Protein AF-A0A954USF1-F1 (afdb_monomer_lite)

pLDDT: mean 81.28, std 15.37, range [49.56, 95.69]

Radius of gyration: 21.19 Å; chains: 1; bounding box: 37×37×54 Å

Sequence (63 aa):
MNAMLLVFGMPGPTEMLIVLFICLLLFGGSRLPSLMRNLGASAREFQKGVRDGTDDDDAGKLE

Secondary structure (DSSP, 8-state):
-HHHHHHHHSPPHHHHHHHHHHHHHHH-TTHHHHHHHHHHHHHHHHHHHHHHHHHTTTTTS--

Structure (mmCIF, N/CA/C/O backbone):
data_AF-A0A954USF1-F1
#
_entry.id   AF-A0A954USF1-F1
#
loop_
_atom_site.group_PDB
_atom_site.id
_atom_site.type_symbol
_atom_site.label_atom_id
_atom_site.label_alt_id
_atom_site.label_comp_id
_atom_site.label_asym_id
_atom_site.label_entity_id
_atom_site.label_seq_id
_atom_site.pdbx_PDB_ins_code
_atom_site.Cartn_x
_atom_site.Cartn_y
_atom_site.Cartn_z
_atom_site.occupancy
_atom_site.B_iso_or_equiv
_atom_s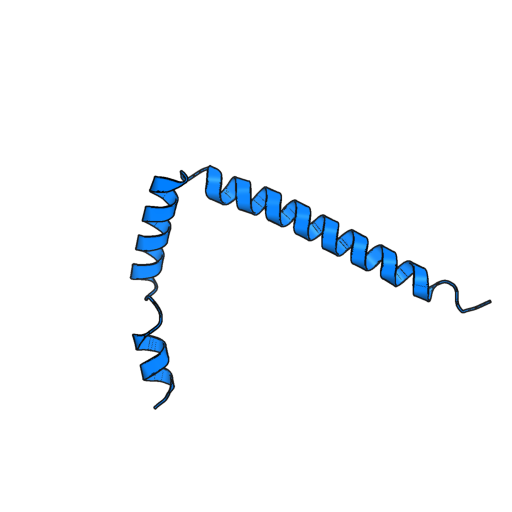ite.auth_seq_id
_atom_site.auth_comp_id
_atom_site.auth_asym_id
_atom_site.auth_atom_id
_atom_site.pdbx_PDB_model_num
ATOM 1 N N . MET A 1 1 ? 15.616 -28.121 -6.097 1.00 53.09 1 MET A N 1
ATOM 2 C CA . MET A 1 1 ? 15.074 -27.990 -7.470 1.00 53.09 1 MET A CA 1
ATOM 3 C C . MET A 1 1 ? 13.698 -27.311 -7.544 1.00 53.09 1 MET A C 1
ATOM 5 O O . MET A 1 1 ? 13.393 -26.776 -8.595 1.00 53.09 1 MET A O 1
ATOM 9 N N . ASN A 1 2 ? 12.917 -27.205 -6.456 1.00 52.12 2 ASN A N 1
ATOM 10 C CA . ASN A 1 2 ? 11.612 -26.509 -6.482 1.00 52.12 2 ASN A CA 1
ATOM 11 C C . ASN A 1 2 ? 11.694 -24.973 -6.326 1.00 52.12 2 ASN A C 1
ATOM 13 O O . ASN A 1 2 ? 10.799 -24.264 -6.765 1.00 52.12 2 ASN A O 1
ATOM 17 N N . ALA A 1 3 ? 12.775 -24.437 -5.744 1.00 58.00 3 ALA A N 1
ATOM 18 C CA . ALA A 1 3 ? 12.924 -22.993 -5.510 1.00 58.00 3 ALA A CA 1
ATOM 19 C C . ALA A 1 3 ? 13.166 -22.176 -6.796 1.00 58.00 3 ALA A C 1
ATOM 21 O O . ALA A 1 3 ? 12.715 -21.042 -6.899 1.00 58.00 3 ALA A O 1
ATOM 22 N N . MET A 1 4 ? 13.830 -22.759 -7.800 1.00 56.75 4 MET A N 1
ATOM 23 C CA . MET A 1 4 ? 14.112 -22.081 -9.072 1.00 56.75 4 MET A CA 1
ATOM 24 C C . MET A 1 4 ? 12.856 -21.958 -9.952 1.00 56.75 4 MET A C 1
ATOM 26 O O . MET A 1 4 ? 12.702 -20.973 -10.662 1.00 56.75 4 MET A O 1
ATOM 30 N N . LEU A 1 5 ? 11.920 -22.910 -9.840 1.00 58.06 5 LEU A N 1
ATOM 31 C CA . LEU A 1 5 ? 10.606 -22.858 -10.493 1.00 58.06 5 LEU A CA 1
ATOM 32 C C . LEU A 1 5 ? 9.673 -21.814 -9.858 1.00 58.06 5 LEU A C 1
ATOM 34 O O . LEU A 1 5 ? 8.948 -21.137 -10.578 1.00 58.06 5 LEU A O 1
ATOM 38 N N . LEU A 1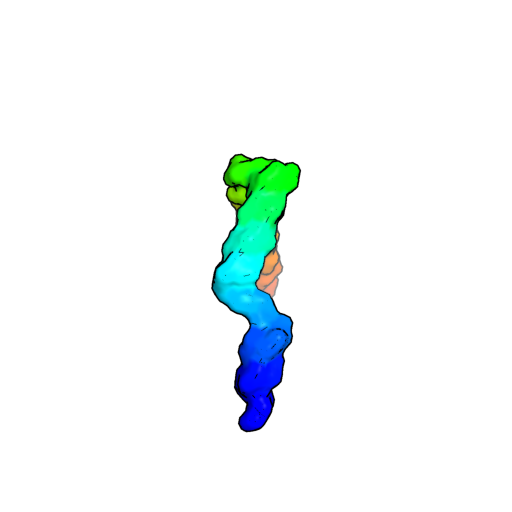 6 ? 9.727 -21.637 -8.531 1.00 60.22 6 LEU A N 1
ATOM 39 C CA . LEU A 1 6 ? 8.962 -20.587 -7.843 1.00 60.22 6 LEU A CA 1
ATOM 40 C C . LEU A 1 6 ? 9.445 -19.178 -8.218 1.00 60.22 6 LEU A C 1
ATOM 42 O O . LEU A 1 6 ? 8.629 -18.276 -8.374 1.00 60.22 6 LEU A O 1
ATOM 46 N N . VAL A 1 7 ? 10.752 -19.000 -8.431 1.00 61.53 7 VAL A N 1
ATOM 47 C CA . VAL A 1 7 ? 11.332 -17.720 -8.871 1.00 61.53 7 VAL A CA 1
ATOM 48 C C . VAL A 1 7 ? 10.980 -17.385 -10.326 1.00 61.53 7 VAL A C 1
ATOM 50 O O . VAL A 1 7 ? 10.792 -16.217 -10.636 1.00 61.53 7 VAL A O 1
ATOM 53 N N . PHE A 1 8 ? 10.841 -18.378 -11.210 1.00 64.25 8 PHE A N 1
ATOM 54 C CA . PHE A 1 8 ? 10.471 -18.148 -12.616 1.00 64.25 8 PHE A CA 1
ATOM 55 C C . PHE A 1 8 ? 8.969 -17.893 -12.845 1.00 64.25 8 PHE A C 1
ATOM 57 O O . PHE A 1 8 ? 8.598 -17.406 -13.909 1.00 64.25 8 PHE A O 1
ATOM 64 N N . GLY A 1 9 ? 8.106 -18.237 -11.881 1.00 69.06 9 GLY A N 1
ATOM 65 C CA . GLY A 1 9 ? 6.653 -18.033 -11.966 1.00 69.06 9 GLY A CA 1
ATOM 66 C C . GLY A 1 9 ? 6.121 -16.839 -11.168 1.00 69.06 9 GLY A C 1
ATOM 67 O O . GLY A 1 9 ? 4.980 -16.429 -11.379 1.00 69.06 9 GLY A O 1
ATOM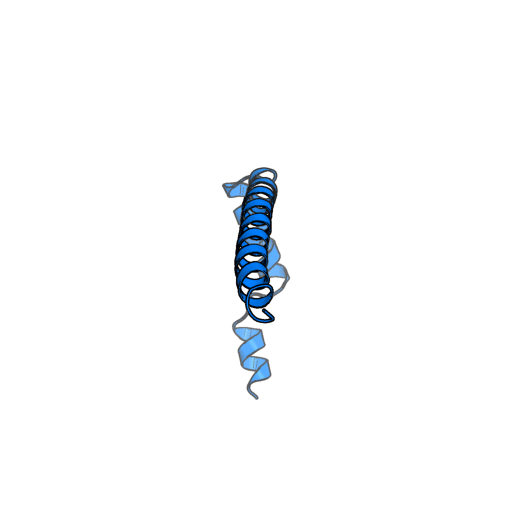 68 N N . MET A 1 10 ? 6.914 -16.280 -10.251 1.00 77.56 10 MET A N 1
ATOM 69 C CA . MET A 1 10 ? 6.545 -15.065 -9.529 1.00 77.56 10 MET A CA 1
ATOM 70 C C . MET A 1 10 ? 7.010 -13.838 -10.319 1.00 77.56 10 MET A C 1
ATOM 72 O O . MET A 1 10 ? 8.190 -13.771 -10.663 1.00 77.56 10 MET A O 1
ATOM 76 N N . PRO A 1 11 ? 6.130 -12.854 -10.587 1.00 79.56 11 PRO A N 1
ATOM 77 C CA . PRO A 1 11 ? 6.567 -11.589 -11.159 1.00 79.56 11 PRO A CA 1
ATOM 78 C C . PRO A 1 11 ? 7.621 -10.981 -10.234 1.00 79.56 11 PRO A C 1
ATOM 80 O O . PRO A 1 11 ? 7.404 -10.866 -9.021 1.00 79.56 11 PRO A O 1
ATOM 83 N N . GLY A 1 12 ? 8.771 -10.636 -10.808 1.00 86.06 12 GLY A N 1
ATOM 84 C CA . GLY A 1 12 ? 9.863 -10.022 -10.074 1.00 86.06 12 GLY A CA 1
ATOM 85 C C . GLY A 1 12 ? 9.454 -8.685 -9.445 1.00 86.06 12 GLY A C 1
ATOM 86 O O . GLY A 1 12 ? 8.392 -8.126 -9.744 1.00 86.06 12 GLY A O 1
ATOM 87 N N . PRO A 1 13 ? 10.298 -8.128 -8.560 1.00 87.44 13 PRO A N 1
ATOM 88 C CA . PRO A 1 13 ? 10.017 -6.843 -7.923 1.00 87.44 13 PRO A CA 1
ATOM 89 C C . PRO A 1 13 ? 9.829 -5.721 -8.955 1.00 87.44 13 PRO A C 1
ATOM 91 O O . PRO A 1 13 ? 9.014 -4.824 -8.746 1.00 87.44 13 PRO A O 1
ATOM 94 N N . THR A 1 14 ? 10.533 -5.791 -10.088 1.00 89.50 14 THR A N 1
ATOM 95 C CA . THR A 1 14 ? 10.400 -4.836 -11.191 1.00 89.50 14 THR A CA 1
ATOM 96 C C . THR A 1 14 ? 9.053 -4.973 -11.898 1.00 89.50 14 THR A C 1
ATOM 98 O O . THR A 1 14 ? 8.368 -3.967 -12.082 1.00 89.50 14 THR A O 1
ATOM 101 N N . GLU A 1 15 ? 8.621 -6.188 -12.244 1.00 89.44 15 GLU A N 1
ATOM 102 C CA . GLU A 1 15 ? 7.304 -6.421 -12.845 1.00 89.44 15 GLU A CA 1
ATOM 103 C C . GLU A 1 15 ? 6.166 -6.021 -11.900 1.00 89.44 15 GLU A C 1
ATOM 105 O O . GLU A 1 15 ? 5.220 -5.362 -12.335 1.00 89.44 15 GLU A O 1
ATOM 110 N N . MET A 1 16 ? 6.272 -6.327 -10.601 1.00 91.25 16 MET A N 1
ATOM 111 C CA . MET A 1 16 ? 5.303 -5.862 -9.601 1.00 91.25 16 MET A CA 1
ATOM 112 C C . MET A 1 16 ? 5.214 -4.333 -9.545 1.00 91.25 16 MET A C 1
ATOM 114 O O . MET A 1 16 ? 4.114 -3.793 -9.432 1.00 91.25 16 MET A O 1
ATOM 118 N N . LEU A 1 17 ? 6.343 -3.626 -9.647 1.00 93.06 17 LEU A N 1
ATOM 119 C CA . LEU A 1 17 ? 6.371 -2.162 -9.646 1.00 93.06 17 LEU A CA 1
ATOM 120 C C . LEU A 1 17 ? 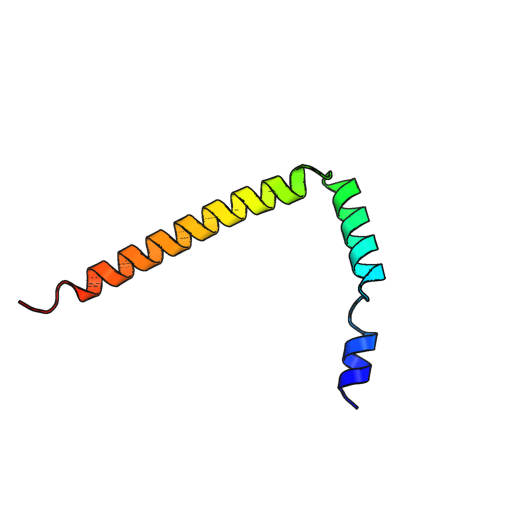5.702 -1.595 -10.907 1.00 93.06 17 LEU A C 1
ATOM 122 O O . LEU A 1 17 ? 4.926 -0.647 -10.810 1.00 93.06 17 LEU A O 1
ATOM 126 N N . ILE A 1 18 ? 5.924 -2.211 -12.071 1.00 94.19 18 ILE A N 1
ATOM 127 C CA . ILE A 1 18 ? 5.255 -1.832 -13.326 1.00 94.19 18 ILE A CA 1
ATOM 128 C C . ILE A 1 18 ? 3.740 -2.055 -13.224 1.00 94.19 18 ILE A C 1
ATOM 130 O O . ILE A 1 18 ? 2.965 -1.163 -13.571 1.00 94.19 18 ILE A O 1
ATOM 134 N N . VAL A 1 19 ? 3.298 -3.204 -12.704 1.00 92.88 19 VAL A N 1
ATOM 135 C CA . VAL A 1 19 ? 1.868 -3.488 -12.489 1.00 92.88 19 VAL A CA 1
ATOM 136 C C . VAL A 1 19 ? 1.261 -2.491 -11.504 1.00 92.88 19 VAL A C 1
ATOM 138 O O . VAL A 1 19 ? 0.197 -1.933 -11.771 1.00 92.88 19 VAL A O 1
ATOM 141 N N . LEU A 1 20 ? 1.952 -2.205 -10.397 1.00 92.44 20 LEU A N 1
ATOM 142 C CA . LEU A 1 20 ? 1.537 -1.192 -9.430 1.00 92.44 20 LEU A CA 1
ATOM 143 C C . LEU A 1 20 ? 1.410 0.185 -10.090 1.00 92.44 20 LEU A C 1
ATOM 145 O O . LEU A 1 20 ? 0.436 0.889 -9.837 1.00 92.44 20 LEU A O 1
ATOM 149 N N . PH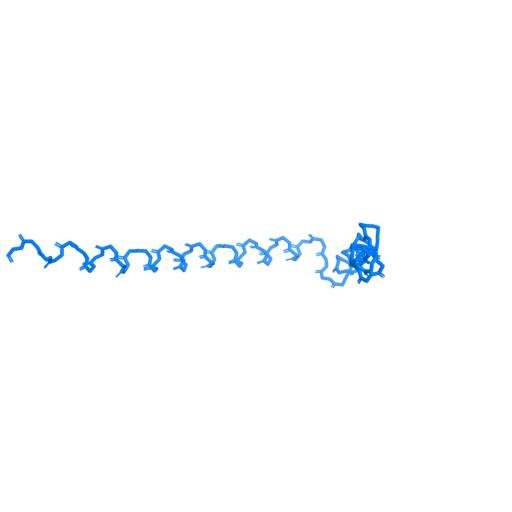E A 1 21 ? 2.351 0.554 -10.956 1.00 94.38 21 PHE A N 1
ATOM 150 C CA . PHE A 1 21 ? 2.316 1.815 -11.687 1.00 94.38 21 PHE A CA 1
ATOM 151 C C . PHE A 1 21 ? 1.107 1.894 -12.629 1.00 94.38 21 PHE A C 1
ATOM 153 O O . PHE A 1 21 ? 0.390 2.892 -12.612 1.00 94.38 21 PHE A O 1
ATOM 160 N N . ILE A 1 22 ? 0.811 0.827 -13.378 1.00 94.75 22 ILE A N 1
ATOM 161 C CA . ILE A 1 22 ? -0.387 0.745 -14.231 1.00 94.75 22 ILE A CA 1
ATOM 162 C C . ILE A 1 22 ? -1.661 0.856 -13.383 1.00 94.75 22 ILE A C 1
ATOM 164 O O . ILE A 1 22 ? -2.551 1.641 -13.711 1.00 94.75 22 ILE A O 1
ATOM 168 N N . CYS A 1 23 ? -1.742 0.141 -12.259 1.00 93.19 23 CYS A N 1
ATOM 169 C CA . CYS A 1 23 ? -2.853 0.270 -11.315 1.00 93.19 23 CYS A CA 1
ATOM 170 C C . CYS A 1 23 ? -2.991 1.710 -10.796 1.00 93.19 23 CYS A C 1
ATOM 172 O O . CYS A 1 23 ? -4.100 2.233 -10.725 1.00 93.19 23 CYS A O 1
ATOM 174 N N . LEU A 1 24 ? -1.884 2.386 -10.481 1.00 93.31 24 LEU A N 1
ATOM 175 C CA . LEU A 1 24 ? -1.884 3.791 -10.070 1.00 93.31 24 LEU A CA 1
ATOM 176 C C . LEU A 1 24 ? -2.359 4.734 -11.180 1.00 93.31 24 LEU A C 1
ATOM 178 O O . LEU A 1 24 ? -3.006 5.727 -10.864 1.00 93.31 24 LEU A O 1
ATOM 182 N N . LEU A 1 25 ? -2.074 4.445 -12.451 1.00 94.00 25 LEU A N 1
ATOM 183 C CA . LEU A 1 25 ? -2.583 5.231 -13.580 1.00 94.00 25 LEU A CA 1
ATOM 184 C C . LEU A 1 25 ? -4.091 5.033 -13.787 1.00 94.00 25 LEU A C 1
ATOM 186 O O . LEU A 1 25 ? -4.798 6.004 -14.045 1.00 94.00 25 LEU A O 1
ATOM 190 N N . LEU A 1 26 ? -4.593 3.803 -13.639 1.00 93.94 26 LEU A N 1
ATOM 191 C CA . LEU A 1 26 ? -6.017 3.486 -13.811 1.00 93.94 26 LEU A CA 1
ATOM 192 C C . LEU A 1 26 ? -6.879 3.982 -12.643 1.00 93.94 26 LEU A C 1
ATOM 194 O O . LEU A 1 26 ? -7.944 4.561 -12.847 1.00 93.94 26 LEU A O 1
ATOM 198 N N . PHE A 1 27 ? -6.430 3.746 -11.410 1.00 91.19 27 PHE A N 1
ATOM 199 C CA . PHE A 1 27 ? -7.174 4.105 -10.202 1.00 91.19 27 PHE A CA 1
ATOM 200 C C . PHE A 1 27 ? -6.834 5.510 -9.686 1.00 91.19 27 PHE A C 1
ATOM 202 O O . PHE A 1 27 ? -7.642 6.116 -8.980 1.00 91.19 27 PHE A O 1
ATOM 209 N N . GLY A 1 28 ? -5.667 6.046 -10.039 1.00 86.56 28 GLY A N 1
ATOM 210 C CA . GLY A 1 28 ? -5.114 7.279 -9.484 1.00 86.56 28 GLY A CA 1
ATOM 211 C C . GLY A 1 28 ? -4.361 7.039 -8.170 1.00 86.56 28 GLY A C 1
ATOM 212 O O . GLY A 1 28 ? -4.776 6.244 -7.322 1.00 86.56 28 GLY A O 1
ATOM 213 N N . GLY A 1 29 ? -3.275 7.791 -7.951 1.00 86.50 29 GLY A N 1
ATOM 214 C CA . GLY A 1 29 ? -2.436 7.686 -6.746 1.00 86.50 29 GLY A CA 1
ATOM 215 C C . GLY A 1 29 ? -3.159 7.961 -5.420 1.00 86.50 29 GLY A C 1
ATOM 216 O O . GLY A 1 29 ? -2.691 7.533 -4.370 1.00 86.50 29 GLY A O 1
ATOM 217 N N . SER A 1 30 ? -4.318 8.628 -5.448 1.00 87.81 30 SER A N 1
ATOM 218 C CA . SER A 1 30 ? -5.117 8.942 -4.256 1.00 87.81 30 SER A CA 1
ATOM 219 C C . SER A 1 30 ? -6.177 7.889 -3.911 1.00 87.81 30 SER A C 1
ATOM 221 O O . SER A 1 30 ? -6.529 7.750 -2.737 1.00 87.81 30 SER A O 1
ATOM 223 N N . ARG A 1 31 ? -6.685 7.116 -4.885 1.00 88.19 31 ARG A N 1
ATOM 224 C CA . ARG A 1 31 ? -7.753 6.136 -4.614 1.00 88.19 31 ARG A CA 1
ATOM 225 C C . ARG A 1 31 ? -7.234 4.873 -3.948 1.00 88.19 31 ARG A C 1
ATOM 227 O O . ARG A 1 31 ? -7.877 4.402 -3.018 1.00 88.19 31 ARG A O 1
ATOM 234 N N . LEU A 1 32 ? -6.077 4.354 -4.360 1.00 90.50 32 LEU A N 1
ATOM 235 C CA . LEU A 1 32 ? -5.483 3.159 -3.750 1.00 90.50 32 LEU A CA 1
ATOM 236 C C . LEU A 1 32 ? -5.300 3.308 -2.217 1.00 90.50 32 LEU A C 1
ATOM 238 O O . LEU A 1 32 ? -5.819 2.472 -1.476 1.00 90.50 32 LEU A O 1
ATOM 242 N N . PRO A 1 33 ? -4.666 4.384 -1.697 1.00 86.88 33 PRO A N 1
ATOM 243 C CA . PRO A 1 33 ? -4.534 4.585 -0.254 1.00 86.88 33 PRO A CA 1
ATOM 244 C C . PRO A 1 33 ? -5.863 4.899 0.441 1.00 86.88 33 PRO A C 1
ATOM 246 O O . PRO A 1 33 ? -6.058 4.471 1.576 1.00 86.88 33 PRO A O 1
ATOM 249 N N . SER A 1 34 ? -6.798 5.604 -0.206 1.00 92.31 34 SER A N 1
ATOM 250 C CA . SER A 1 34 ? -8.123 5.863 0.377 1.00 92.31 34 SER A CA 1
ATOM 251 C C . SER A 1 34 ? -8.933 4.573 0.559 1.00 92.31 34 SER A C 1
ATOM 253 O O . SER A 1 34 ? -9.500 4.360 1.630 1.00 92.31 34 SER A O 1
ATOM 255 N N . LEU A 1 35 ? -8.917 3.677 -0.434 1.00 91.75 35 LEU A N 1
ATOM 256 C CA . LEU A 1 35 ? -9.568 2.367 -0.362 1.00 91.75 35 LEU A CA 1
ATOM 257 C C . LEU A 1 35 ? -8.939 1.485 0.721 1.00 91.75 35 LEU A C 1
ATOM 259 O O . LEU A 1 35 ? -9.666 0.903 1.521 1.00 91.75 35 LEU A O 1
ATOM 263 N N . MET A 1 36 ? -7.604 1.442 0.806 1.00 92.50 36 MET A N 1
ATOM 264 C CA . MET A 1 36 ? -6.902 0.704 1.865 1.00 92.50 36 MET A CA 1
ATOM 265 C C . MET A 1 36 ? -7.231 1.236 3.263 1.00 92.50 36 MET A C 1
ATOM 267 O O . MET A 1 36 ? -7.444 0.448 4.180 1.00 92.50 36 MET A O 1
ATOM 271 N N . ARG A 1 37 ? -7.312 2.561 3.438 1.00 93.81 37 ARG A N 1
ATOM 272 C CA . ARG A 1 37 ? -7.681 3.180 4.722 1.00 93.81 37 ARG A CA 1
ATOM 273 C C . ARG A 1 37 ? -9.105 2.816 5.137 1.00 93.81 37 ARG A C 1
ATOM 275 O O . ARG A 1 37 ? -9.311 2.446 6.288 1.00 93.81 37 ARG A O 1
ATOM 282 N N . ASN A 1 38 ? -10.059 2.870 4.2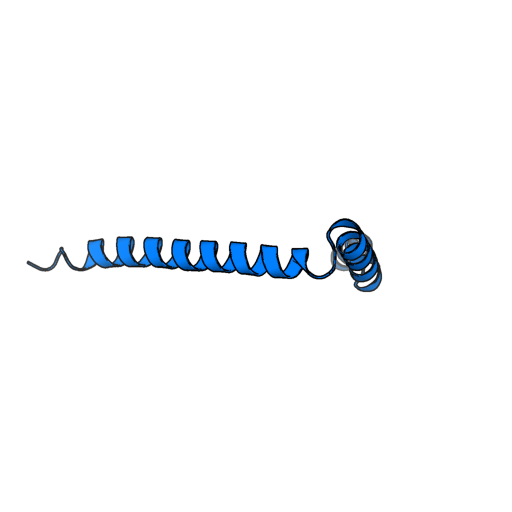09 1.00 94.56 38 ASN A N 1
ATOM 283 C CA . ASN A 1 38 ? -11.456 2.528 4.487 1.00 94.56 38 ASN A CA 1
ATOM 284 C C . ASN A 1 38 ? -11.629 1.025 4.767 1.00 94.56 38 ASN A C 1
ATOM 286 O O . ASN A 1 38 ? -12.305 0.653 5.725 1.00 94.56 38 ASN A O 1
ATOM 290 N N . LEU A 1 39 ? -10.969 0.163 3.984 1.00 95.69 39 LEU A N 1
ATOM 291 C CA . LEU A 1 39 ? -10.969 -1.286 4.200 1.00 95.69 39 LEU A CA 1
ATOM 292 C C . LEU A 1 39 ? -10.302 -1.655 5.532 1.00 95.69 39 LEU A C 1
ATOM 294 O O . LEU A 1 39 ? -10.819 -2.489 6.267 1.00 95.69 39 LEU A O 1
ATOM 298 N N . GLY A 1 40 ? -9.185 -1.007 5.869 1.00 94.12 40 GLY A N 1
ATOM 299 C CA . GLY A 1 40 ? -8.471 -1.222 7.126 1.00 94.12 40 GLY A CA 1
ATOM 300 C C . GLY A 1 40 ? -9.265 -0.759 8.347 1.00 94.12 40 GLY A C 1
ATOM 301 O O . GLY A 1 40 ? -9.279 -1.455 9.359 1.00 94.12 40 GLY A O 1
ATOM 302 N N . ALA A 1 41 ? -9.965 0.374 8.250 1.00 95.50 41 ALA A N 1
ATOM 303 C CA . ALA A 1 41 ? -10.868 0.838 9.302 1.00 95.50 41 ALA A CA 1
ATOM 304 C C . ALA A 1 41 ? -12.015 -0.160 9.535 1.00 95.50 41 ALA A C 1
ATOM 306 O O . ALA A 1 41 ? -12.227 -0.584 10.670 1.00 95.50 41 ALA A O 1
ATOM 307 N N . SER A 1 42 ? -12.668 -0.613 8.457 1.00 94.94 42 SER A N 1
ATOM 308 C CA . SER A 1 42 ? -13.735 -1.617 8.528 1.00 94.94 42 SER A CA 1
ATOM 309 C C . SER A 1 42 ? -13.239 -2.955 9.090 1.00 94.94 42 SER A C 1
ATOM 311 O O . SER A 1 42 ? -13.872 -3.514 9.983 1.00 94.94 42 SER A O 1
ATOM 313 N N . ALA A 1 43 ? -12.073 -3.441 8.651 1.00 95.69 43 ALA A N 1
ATOM 314 C CA . ALA A 1 43 ? -11.475 -4.668 9.176 1.00 95.69 43 ALA A CA 1
ATOM 315 C C . ALA A 1 43 ? -11.116 -4.549 10.668 1.00 95.69 43 ALA A C 1
ATOM 317 O O . ALA A 1 43 ? -11.303 -5.500 11.426 1.00 95.69 43 ALA A O 1
ATOM 318 N N . ARG A 1 44 ? -10.636 -3.379 11.110 1.00 94.50 44 ARG A N 1
ATOM 319 C CA . ARG A 1 44 ? -10.290 -3.120 12.514 1.00 94.50 44 ARG A CA 1
ATOM 320 C C . ARG A 1 44 ? -11.522 -3.094 13.417 1.00 94.50 44 ARG A C 1
ATOM 322 O O . ARG A 1 44 ? -11.479 -3.659 14.507 1.00 94.50 44 ARG A O 1
ATOM 329 N N . GLU A 1 45 ? -12.602 -2.450 12.982 1.00 95.12 45 GLU A N 1
ATOM 330 C CA . GLU A 1 45 ? -13.878 -2.455 13.711 1.00 95.12 45 GLU A CA 1
ATOM 331 C C . GLU A 1 45 ? -14.510 -3.848 13.732 1.00 95.12 45 GLU A C 1
ATOM 333 O O . GLU A 1 45 ? -14.967 -4.286 14.786 1.00 95.12 45 GLU A O 1
ATOM 338 N N . PHE A 1 46 ? -14.438 -4.586 12.620 1.00 94.62 46 PHE A N 1
ATOM 339 C CA . PHE A 1 46 ? -14.889 -5.975 12.549 1.00 94.62 46 PHE A CA 1
ATOM 340 C C . PHE A 1 46 ? -14.145 -6.865 13.555 1.00 94.62 46 PHE A C 1
ATOM 342 O O . PHE A 1 46 ? -14.769 -7.568 14.345 1.00 94.62 46 PHE A O 1
ATOM 349 N N . GLN A 1 47 ? -12.812 -6.783 13.596 1.00 92.69 47 GLN A N 1
ATOM 350 C CA . GLN A 1 47 ? -12.006 -7.523 14.573 1.00 92.69 47 GLN A CA 1
ATOM 351 C C . GLN A 1 47 ? -12.315 -7.130 16.021 1.00 92.69 47 GLN A C 1
ATOM 353 O O . GLN A 1 47 ? -12.270 -7.986 16.903 1.00 92.69 47 GLN A O 1
ATOM 358 N N . LYS A 1 48 ? -12.616 -5.851 16.280 1.00 92.94 48 LYS A N 1
ATOM 359 C CA . LYS A 1 48 ? -12.996 -5.382 17.616 1.00 92.94 48 LYS A CA 1
ATOM 360 C C . LYS A 1 48 ? -14.337 -5.975 18.052 1.00 92.94 48 LYS A C 1
ATOM 362 O O . LYS A 1 48 ? -14.407 -6.514 19.147 1.00 92.94 48 LYS A O 1
ATOM 367 N N . GLY A 1 49 ? -15.355 -5.926 17.191 1.00 91.81 49 GLY A N 1
ATOM 368 C CA . GLY A 1 49 ? -16.677 -6.480 17.496 1.00 91.81 49 GLY A CA 1
ATOM 369 C C . GLY A 1 49 ? -16.659 -7.995 17.717 1.00 91.81 49 GLY A C 1
ATOM 370 O O . GLY A 1 49 ? -17.348 -8.490 18.600 1.00 91.81 49 GLY A O 1
ATOM 371 N N . VAL A 1 50 ? -15.824 -8.726 16.969 1.00 91.00 50 VAL A N 1
ATOM 372 C CA . VAL A 1 50 ? -15.645 -10.176 17.171 1.00 91.00 50 VAL A CA 1
ATOM 373 C C . VAL A 1 50 ? -14.980 -10.492 18.518 1.00 91.00 50 VAL A C 1
ATOM 375 O O . VAL A 1 50 ? -15.356 -11.472 19.154 1.00 91.00 50 VAL A O 1
ATOM 378 N N . ARG A 1 51 ? -14.009 -9.682 18.970 1.00 88.19 51 ARG A N 1
ATOM 379 C CA . ARG A 1 51 ? -13.339 -9.884 20.271 1.00 88.19 51 ARG A CA 1
ATOM 380 C C . ARG A 1 51 ? -14.255 -9.566 21.448 1.00 88.19 51 ARG A C 1
ATOM 382 O O . ARG A 1 51 ? -14.391 -10.424 22.306 1.00 88.19 51 ARG A O 1
ATOM 389 N N . ASP A 1 52 ? -14.931 -8.416 21.431 1.00 84.81 52 ASP A N 1
ATOM 390 C CA . ASP A 1 52 ? -15.915 -8.051 22.470 1.00 84.81 52 ASP A CA 1
ATOM 391 C C . ASP A 1 52 ? -16.982 -9.145 22.630 1.00 84.81 52 ASP A C 1
ATOM 393 O O . ASP A 1 52 ? -17.261 -9.584 23.737 1.00 84.81 52 ASP A O 1
ATOM 397 N N . GLY A 1 53 ? -17.518 -9.655 21.515 1.00 76.00 53 GLY A N 1
ATOM 398 C CA . GLY A 1 53 ? -18.524 -10.718 21.554 1.00 76.00 53 GLY A CA 1
ATOM 399 C C . GLY A 1 53 ? -18.007 -12.081 22.025 1.00 76.00 53 GLY A C 1
ATOM 400 O O . GLY A 1 53 ? -18.818 -12.934 22.350 1.00 76.00 53 GLY A O 1
ATOM 401 N N . THR A 1 54 ? -16.688 -12.305 22.048 1.00 71.94 54 THR A N 1
ATOM 402 C CA . THR A 1 54 ? -16.089 -13.551 22.561 1.00 71.94 54 THR A CA 1
ATOM 403 C C . THR A 1 54 ? -15.700 -13.422 24.037 1.00 71.94 54 THR A C 1
ATOM 405 O O . THR A 1 54 ? -15.807 -14.395 24.776 1.00 71.94 54 THR A O 1
ATOM 408 N N . ASP A 1 55 ? -15.260 -12.238 24.478 1.00 66.31 55 ASP A N 1
ATOM 409 C CA . ASP A 1 55 ? -14.912 -11.972 25.882 1.00 66.31 55 ASP A CA 1
ATOM 410 C C . ASP A 1 55 ? -16.166 -11.905 26.790 1.00 66.31 55 ASP A C 1
ATOM 412 O O . ASP A 1 55 ? -16.103 -12.323 27.948 1.00 66.31 55 ASP A O 1
ATOM 416 N N . ASP A 1 56 ? -17.326 -11.478 26.269 1.00 60.19 56 ASP A N 1
ATOM 417 C CA . ASP A 1 56 ? -18.597 -11.472 27.019 1.00 60.19 56 ASP A CA 1
ATOM 418 C C . ASP A 1 56 ? -19.154 -12.888 27.315 1.00 60.19 56 ASP A C 1
ATOM 420 O O . ASP A 1 56 ? -19.895 -13.066 28.284 1.00 60.19 56 ASP A O 1
ATOM 424 N N . ASP A 1 57 ? -18.768 -13.917 26.548 1.00 59.94 57 ASP A N 1
ATOM 425 C CA . ASP A 1 57 ? -19.197 -15.311 26.771 1.00 59.94 57 ASP A CA 1
ATOM 426 C C . ASP A 1 57 ? -18.389 -16.034 27.880 1.00 59.94 57 ASP A C 1
ATOM 428 O O . ASP A 1 57 ? -18.854 -17.043 28.424 1.00 59.94 57 ASP A O 1
ATOM 432 N N . ASP A 1 58 ? -17.205 -15.529 28.259 1.00 57.75 58 ASP A N 1
ATOM 433 C CA . ASP A 1 58 ? -16.322 -16.155 29.266 1.00 57.75 58 ASP A CA 1
ATOM 434 C C . ASP A 1 58 ? -16.515 -15.565 30.683 1.00 57.75 58 ASP A C 1
ATOM 436 O O . ASP A 1 58 ? -16.292 -16.244 31.688 1.00 57.75 58 ASP A O 1
ATOM 440 N N . ALA A 1 59 ? -17.030 -14.333 30.797 1.00 58.16 59 ALA A N 1
ATOM 441 C CA . ALA A 1 59 ? -17.278 -13.669 32.085 1.00 58.16 59 ALA A CA 1
ATOM 442 C C . ALA A 1 59 ? -18.547 -14.158 32.824 1.00 58.16 59 ALA A C 1
ATOM 444 O O . ALA A 1 59 ? -18.716 -13.875 34.010 1.00 58.16 59 ALA A O 1
ATOM 445 N N . GLY A 1 60 ? -19.430 -14.911 32.157 1.00 55.53 60 GLY A N 1
ATOM 446 C CA . GLY A 1 60 ? -20.723 -15.364 32.694 1.00 55.53 60 GLY A CA 1
ATOM 447 C C . GLY A 1 60 ? -20.745 -16.755 33.344 1.00 55.53 60 GLY A C 1
ATOM 448 O O . GLY A 1 60 ? -21.829 -17.282 33.588 1.00 55.53 60 GLY A O 1
ATOM 449 N N . LYS A 1 61 ? -19.591 -17.396 33.585 1.00 53.91 61 LYS A N 1
ATOM 450 C CA . LYS A 1 61 ? -19.518 -18.812 34.020 1.00 53.91 61 LYS A CA 1
ATOM 451 C C . LYS A 1 61 ? -18.880 -19.077 35.392 1.00 53.91 61 LYS A C 1
ATOM 453 O O . LYS A 1 61 ? -18.500 -20.214 35.663 1.00 53.91 61 LYS A O 1
ATOM 458 N N . LEU A 1 62 ? -18.784 -18.071 36.264 1.00 56.91 62 LEU A N 1
ATOM 459 C CA . LEU A 1 62 ? -18.235 -18.215 37.626 1.00 56.91 62 LEU A CA 1
ATOM 460 C C . LEU A 1 62 ? -19.201 -17.816 38.760 1.00 56.91 62 LEU A C 1
ATOM 462 O O . LEU A 1 62 ? -18.741 -17.533 39.865 1.00 56.91 62 LEU A O 1
ATOM 466 N N . GLU A 1 63 ? -20.514 -17.851 38.524 1.00 49.56 63 GLU A N 1
ATOM 467 C CA . GLU A 1 63 ? -21.522 -17.846 39.602 1.00 49.56 63 GLU A CA 1
ATOM 468 C C . GLU A 1 63 ? -22.190 -19.217 39.759 1.00 49.56 63 GLU A C 1
ATOM 470 O O . GLU A 1 63 ? -22.536 -19.834 38.723 1.00 49.56 63 GLU A O 1
#

Foldseek 3Di:
DVVVVVVVPDQDPVSVVVVVVVVCVVQNPPRVVVVVVVVVVVVVVVVVVVVVVVVVVVVPPDD